Protein AF-A0A0G0PF82-F1 (afdb_monomer)

Secondary structure (DSSP, 8-state):
----PPPHHHHHHHHHHHHHHHHHHHHHHHHHH-PPP----TTTSS-------HHHHHHHHHS----TTSS-TT------PPPPPPPP--PPPPP-

Solvent-accessible surface area (backbone atoms only — not comparable to full-atom values): 6694 Å² total; per-residue (Å²): 134,87,81,80,78,77,59,67,66,58,54,51,53,52,51,51,50,53,50,52,54,50,51,52,51,51,51,52,50,43,66,72,67,57,72,74,81,82,81,71,59,69,80,79,72,47,81,81,74,82,77,77,63,59,67,62,51,51,51,59,70,68,49,78,82,75,54,86,89,71,59,67,98,79,69,80,78,75,78,76,79,78,76,83,75,83,79,77,77,87,76,87,79,86,82,134

Structure (mmCIF, N/CA/C/O backbone):
data_AF-A0A0G0PF82-F1
#
_entry.id   AF-A0A0G0PF82-F1
#
loop_
_atom_site.group_PDB
_atom_site.id
_atom_site.type_symbol
_atom_site.label_atom_id
_atom_site.label_alt_id
_atom_site.label_comp_id
_atom_site.label_asym_id
_atom_site.label_entity_id
_atom_site.label_seq_id
_atom_site.pdbx_PDB_ins_code
_atom_site.Cartn_x
_atom_site.Cartn_y
_atom_site.Cartn_z
_atom_site.occupancy
_atom_site.B_iso_or_equiv
_atom_site.auth_seq_id
_atom_site.auth_comp_id
_atom_site.auth_asym_id
_atom_site.auth_atom_id
_atom_site.pdbx_PDB_model_num
ATOM 1 N N . MET A 1 1 ? -21.831 7.499 47.704 1.00 51.16 1 MET A N 1
ATOM 2 C CA . MET A 1 1 ? -22.009 7.597 46.238 1.00 51.16 1 MET A CA 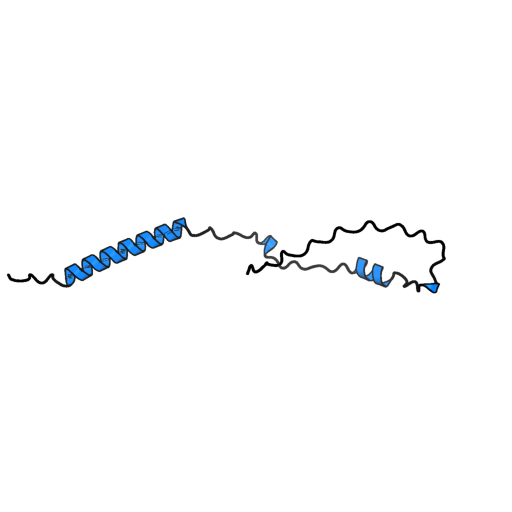1
ATOM 3 C C . MET A 1 1 ? -21.541 6.279 45.633 1.00 51.16 1 MET A C 1
ATOM 5 O O . MET A 1 1 ? -20.383 5.934 45.816 1.00 51.16 1 MET A O 1
ATOM 9 N N . LYS A 1 2 ? -22.438 5.475 45.046 1.00 48.44 2 LYS A N 1
ATOM 10 C CA . LYS A 1 2 ? -22.074 4.186 44.430 1.00 48.44 2 LYS A CA 1
ATOM 11 C C . LYS A 1 2 ? -21.452 4.465 43.062 1.00 48.44 2 LYS A C 1
ATOM 13 O O . LYS A 1 2 ? -22.122 5.024 42.201 1.00 48.44 2 LYS A O 1
ATOM 18 N N . THR A 1 3 ? -20.191 4.098 42.868 1.00 63.66 3 THR A N 1
ATOM 19 C CA . THR A 1 3 ? -19.534 4.175 41.563 1.00 63.66 3 THR A CA 1
ATOM 20 C C . THR A 1 3 ? -20.080 3.061 40.676 1.00 63.66 3 THR A C 1
ATOM 22 O O . THR A 1 3 ? -19.915 1.870 40.942 1.00 63.66 3 THR A O 1
ATOM 25 N N . GLN A 1 4 ? -20.812 3.451 39.638 1.00 71.69 4 GLN A N 1
ATOM 26 C CA . GLN A 1 4 ? -21.388 2.526 38.674 1.00 71.69 4 GLN A CA 1
ATOM 27 C C . GLN A 1 4 ? -20.259 2.074 37.741 1.00 71.69 4 GLN A C 1
ATOM 29 O O . GLN A 1 4 ? -19.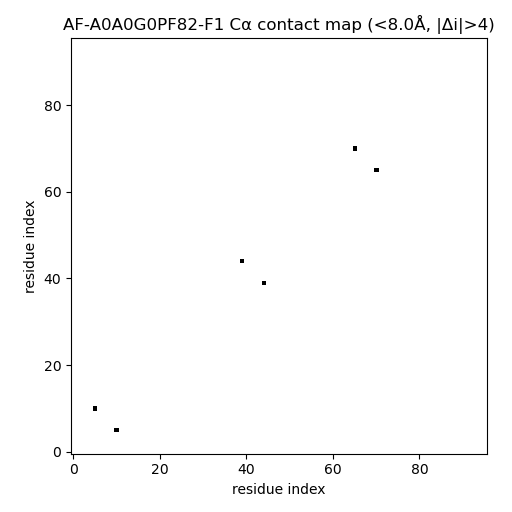789 2.830 36.894 1.00 71.69 4 GLN A O 1
ATOM 34 N N . LYS A 1 5 ? -19.742 0.863 37.971 1.0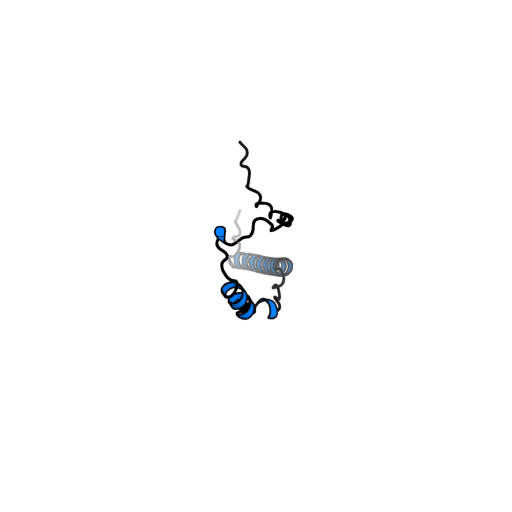0 76.69 5 LYS A N 1
ATOM 35 C CA . LYS A 1 5 ? -18.651 0.292 37.176 1.00 76.69 5 LYS A CA 1
ATOM 36 C C . LYS A 1 5 ? -19.136 0.107 35.739 1.00 76.69 5 LYS A C 1
ATOM 38 O O . LYS A 1 5 ? -20.070 -0.654 35.496 1.00 76.69 5 LYS A O 1
ATOM 43 N N . ILE A 1 6 ? -18.509 0.819 34.807 1.00 78.12 6 ILE A N 1
ATOM 44 C CA . ILE A 1 6 ? -18.810 0.702 33.380 1.00 78.12 6 ILE A CA 1
ATOM 45 C C . ILE A 1 6 ? -18.484 -0.739 32.958 1.00 78.12 6 ILE A C 1
ATOM 47 O O . ILE A 1 6 ? -17.404 -1.237 33.292 1.00 78.12 6 ILE A O 1
ATOM 51 N N . PRO A 1 7 ? -19.399 -1.443 32.275 1.00 88.31 7 PRO A N 1
ATOM 52 C CA . PRO A 1 7 ? -19.166 -2.823 31.880 1.00 88.31 7 PRO A CA 1
ATOM 53 C C . PRO A 1 7 ? -18.044 -2.893 30.835 1.00 88.31 7 PRO A C 1
ATOM 55 O O . PRO A 1 7 ? -18.042 -2.143 29.860 1.00 88.31 7 PRO A O 1
ATOM 58 N N . ASN A 1 8 ? -17.106 -3.827 31.018 1.00 88.00 8 ASN A N 1
ATOM 59 C CA . ASN A 1 8 ? -15.913 -3.976 30.170 1.00 88.00 8 ASN A CA 1
ATOM 60 C C . ASN A 1 8 ? -16.240 -4.100 28.672 1.00 88.00 8 ASN A C 1
ATOM 62 O O . ASN A 1 8 ? -15.457 -3.662 27.835 1.00 88.00 8 ASN A O 1
ATOM 66 N N . ILE A 1 9 ? -17.410 -4.647 28.329 1.00 91.75 9 ILE A N 1
ATOM 67 C CA . ILE A 1 9 ? -17.864 -4.770 26.940 1.00 91.75 9 ILE A CA 1
ATOM 68 C C . ILE A 1 9 ? -18.003 -3.410 26.246 1.00 91.75 9 ILE A C 1
ATOM 70 O O . ILE A 1 9 ? -17.647 -3.280 25.081 1.00 91.75 9 ILE A O 1
ATOM 74 N N . VAL A 1 10 ? -18.447 -2.378 26.970 1.00 92.69 10 VAL A N 1
ATOM 75 C CA . VAL A 1 10 ? -18.608 -1.023 26.426 1.00 92.69 10 VAL A CA 1
ATOM 76 C C . VAL A 1 10 ? -17.241 -0.400 26.158 1.00 92.69 10 VAL A C 1
ATOM 78 O O . VAL A 1 10 ? -17.055 0.252 25.138 1.00 92.69 10 VAL A O 1
ATOM 81 N N . ILE A 1 11 ? -16.258 -0.664 27.020 1.00 92.94 11 ILE A N 1
ATOM 82 C CA . ILE A 1 11 ? -14.880 -0.190 26.840 1.00 92.94 11 ILE A CA 1
ATOM 83 C C . ILE A 1 11 ? -14.266 -0.809 25.577 1.00 92.94 11 ILE A C 1
ATOM 85 O O . ILE A 1 11 ? -13.679 -0.098 24.765 1.00 92.94 11 ILE A O 1
ATOM 89 N N . ILE A 1 12 ? -14.452 -2.117 25.375 1.00 94.25 12 ILE A N 1
ATOM 90 C CA . ILE A 1 12 ? -13.973 -2.825 24.179 1.00 94.25 12 ILE A CA 1
ATOM 91 C C . ILE A 1 12 ? -14.682 -2.304 22.920 1.00 94.25 12 ILE A C 1
ATOM 93 O O . ILE A 1 12 ? -14.040 -2.092 21.891 1.00 94.25 12 ILE A O 1
ATOM 97 N N . LEU A 1 13 ? -15.989 -2.039 22.996 1.00 94.94 13 LEU A N 1
ATOM 98 C CA . LEU A 1 13 ? -16.766 -1.492 21.881 1.00 94.94 13 LEU A CA 1
ATOM 99 C C . LEU A 1 13 ? -16.267 -0.099 21.461 1.00 94.94 13 LEU A C 1
ATOM 101 O O . LEU A 1 13 ? -16.100 0.184 20.279 1.00 94.94 13 LEU A O 1
ATOM 105 N N . VAL A 1 14 ? -15.977 0.769 22.431 1.00 95.69 14 VAL A N 1
ATOM 106 C CA . VAL A 1 14 ? -15.436 2.106 22.156 1.00 95.69 14 VAL A CA 1
ATOM 107 C C . VAL A 1 14 ? -14.021 2.011 21.582 1.00 95.69 14 VAL A C 1
ATOM 109 O O . VAL A 1 14 ? -13.713 2.676 20.596 1.00 95.69 14 VAL A O 1
ATOM 112 N N . LEU A 1 15 ? -13.167 1.150 22.140 1.00 95.44 15 LEU A N 1
ATOM 113 C CA . LEU A 1 15 ? -11.796 0.968 21.659 1.00 95.44 15 LEU A CA 1
ATOM 114 C C . LEU A 1 15 ? -11.755 0.420 20.224 1.00 95.44 15 LEU A C 1
ATOM 116 O O . LEU A 1 15 ? -10.957 0.873 19.404 1.00 95.44 15 LEU A O 1
ATOM 120 N N . THR A 1 16 ? -12.635 -0.528 19.899 1.00 96.12 16 THR A N 1
ATOM 121 C CA . THR A 1 16 ? -12.749 -1.079 18.540 1.00 96.12 16 THR A CA 1
ATOM 122 C C . THR A 1 16 ? -13.251 -0.031 17.555 1.00 96.12 16 THR A C 1
ATOM 124 O O . THR A 1 16 ? -12.669 0.103 16.481 1.00 96.12 16 THR A O 1
ATOM 127 N N . LEU A 1 17 ? -14.236 0.789 17.934 1.00 97.19 17 LEU A N 1
ATOM 128 C CA . LEU A 1 17 ? -14.702 1.903 17.107 1.00 97.19 17 LEU A CA 1
ATOM 129 C C . LEU A 1 17 ? -13.580 2.910 16.809 1.00 97.19 17 LEU A C 1
ATOM 131 O O . LEU A 1 17 ? -13.374 3.274 15.652 1.00 97.19 17 LEU A O 1
ATOM 135 N N . ILE A 1 18 ? -12.815 3.314 17.829 1.00 97.12 18 ILE A N 1
ATOM 136 C CA . ILE A 1 18 ? -11.662 4.215 17.664 1.00 97.12 18 ILE A CA 1
ATOM 137 C C . ILE A 1 18 ? -10.627 3.591 16.722 1.00 97.12 18 ILE A C 1
ATOM 139 O O . ILE A 1 18 ? -10.115 4.263 15.828 1.00 97.12 18 ILE A O 1
ATOM 143 N N . THR A 1 19 ? -10.355 2.295 16.883 1.00 96.94 19 THR A N 1
ATOM 144 C CA . THR A 1 19 ? -9.396 1.561 16.047 1.00 96.94 19 THR A CA 1
ATOM 145 C C . THR A 1 19 ? -9.828 1.540 14.579 1.00 96.94 19 THR A C 1
ATOM 147 O O . THR A 1 19 ? -9.011 1.795 13.697 1.00 96.94 19 THR A O 1
ATOM 150 N N . VAL A 1 20 ? -11.115 1.297 14.306 1.00 97.69 20 VAL A N 1
ATOM 151 C CA . VAL A 1 20 ? -11.679 1.313 12.945 1.00 97.69 20 VAL A CA 1
ATOM 152 C C . VAL A 1 20 ? -11.560 2.701 12.317 1.00 97.69 20 VAL A C 1
ATOM 154 O O . VAL A 1 20 ? -11.103 2.822 11.182 1.00 97.69 20 VAL A O 1
ATOM 157 N N . ILE A 1 21 ? -11.912 3.757 13.058 1.00 97.44 21 ILE A N 1
ATOM 158 C CA . ILE A 1 21 ? -11.805 5.145 12.581 1.00 97.44 21 ILE A CA 1
ATOM 159 C C . ILE A 1 21 ? -10.345 5.506 12.277 1.00 97.44 21 ILE A C 1
ATOM 161 O O . ILE A 1 21 ? -10.058 6.122 11.246 1.00 97.44 21 ILE A O 1
ATOM 165 N N . MET A 1 22 ? -9.411 5.092 13.138 1.00 96.75 22 MET A N 1
ATOM 166 C CA . MET A 1 22 ? -7.979 5.292 12.922 1.00 96.75 22 MET A CA 1
ATOM 167 C C . MET A 1 22 ? -7.502 4.577 11.651 1.00 96.75 22 MET A C 1
ATOM 169 O O . MET A 1 22 ? -6.806 5.185 10.842 1.00 96.75 22 MET A O 1
ATOM 173 N N . TRP A 1 23 ? -7.905 3.322 11.437 1.00 96.38 23 TRP A N 1
ATOM 174 C CA . TRP A 1 23 ? -7.568 2.557 10.232 1.00 96.38 23 TRP A CA 1
ATOM 175 C C . TRP A 1 23 ? -8.091 3.214 8.953 1.00 96.38 23 TRP A C 1
ATOM 177 O O . TRP A 1 23 ? -7.347 3.354 7.980 1.00 96.38 23 TRP A O 1
ATOM 187 N N . ILE A 1 24 ? -9.348 3.667 8.968 1.00 96.62 24 ILE A N 1
ATOM 188 C CA . ILE A 1 24 ? -9.958 4.407 7.856 1.00 96.62 24 ILE A CA 1
ATOM 189 C C . ILE A 1 24 ? -9.140 5.664 7.547 1.00 96.62 24 ILE A C 1
ATOM 191 O O . ILE A 1 24 ? -8.769 5.896 6.396 1.00 96.62 24 ILE A O 1
ATOM 195 N N . SER A 1 25 ? -8.790 6.430 8.581 1.00 95.19 25 SER A N 1
ATOM 196 C CA . SER A 1 25 ? -8.050 7.685 8.434 1.00 95.19 25 SER A CA 1
ATOM 197 C C . SER A 1 25 ? -6.652 7.445 7.871 1.00 95.19 25 SER A C 1
ATOM 199 O O . SER A 1 25 ? -6.219 8.158 6.971 1.00 95.19 25 SER A O 1
ATOM 201 N N . LEU A 1 26 ? -5.965 6.405 8.352 1.00 92.75 26 LEU A N 1
ATOM 202 C CA . LEU A 1 26 ? -4.631 6.034 7.888 1.00 92.75 26 LEU A CA 1
ATOM 203 C C . LEU A 1 26 ? -4.648 5.547 6.435 1.00 92.75 26 LEU A C 1
ATOM 205 O O . LEU A 1 26 ? -3.743 5.864 5.668 1.00 92.75 26 LEU A O 1
ATOM 209 N N . THR A 1 27 ? -5.699 4.827 6.043 1.00 92.56 27 THR A N 1
ATOM 210 C CA . THR A 1 27 ? -5.885 4.354 4.665 1.00 92.56 27 THR A CA 1
ATOM 211 C C . THR A 1 27 ? -6.124 5.521 3.713 1.00 92.56 27 THR A C 1
ATOM 213 O O . THR A 1 27 ? -5.514 5.586 2.650 1.00 92.56 27 THR A O 1
ATOM 216 N N . ILE A 1 28 ? -6.972 6.473 4.107 1.00 94.38 28 ILE A N 1
ATOM 217 C CA . ILE A 1 28 ? -7.246 7.687 3.330 1.00 94.38 28 ILE A CA 1
ATOM 218 C C . ILE A 1 28 ? -5.992 8.552 3.230 1.00 94.38 28 ILE A C 1
ATOM 220 O O . ILE A 1 28 ? -5.635 8.991 2.141 1.00 94.38 28 ILE A O 1
ATOM 224 N N . TYR A 1 29 ? -5.285 8.752 4.342 1.00 94.06 29 TYR A N 1
ATOM 225 C CA . TYR A 1 29 ? -4.018 9.472 4.347 1.00 94.06 29 TYR A CA 1
ATOM 226 C C . TYR A 1 29 ? -2.990 8.796 3.432 1.00 94.06 29 TYR A C 1
ATOM 228 O O . TYR A 1 29 ? -2.369 9.463 2.610 1.00 94.06 29 TYR A O 1
ATOM 236 N N . GLY A 1 30 ? -2.867 7.468 3.502 1.00 86.44 30 GLY A N 1
ATOM 237 C CA . GLY A 1 30 ? -2.028 6.682 2.602 1.00 86.44 30 GLY A CA 1
ATOM 238 C C . GLY A 1 30 ? -2.417 6.876 1.138 1.00 86.44 30 GLY A C 1
ATOM 239 O O . GLY A 1 30 ? -1.565 7.214 0.330 1.00 86.44 30 GLY A O 1
ATOM 240 N N . ALA A 1 31 ? -3.701 6.774 0.800 1.00 86.56 31 ALA A N 1
ATOM 241 C CA . ALA A 1 31 ? -4.179 6.974 -0.567 1.00 86.56 31 ALA A CA 1
ATOM 242 C C . ALA A 1 31 ? -3.884 8.384 -1.112 1.00 86.56 31 ALA A C 1
ATOM 244 O O . ALA A 1 31 ? -3.611 8.535 -2.300 1.00 86.56 31 ALA A O 1
ATOM 245 N N . LEU A 1 32 ? -3.916 9.409 -0.254 1.00 85.31 32 LEU A N 1
ATOM 246 C CA . LEU A 1 32 ? -3.634 10.796 -0.634 1.00 85.31 32 LEU A CA 1
ATOM 247 C C . LEU A 1 32 ? -2.1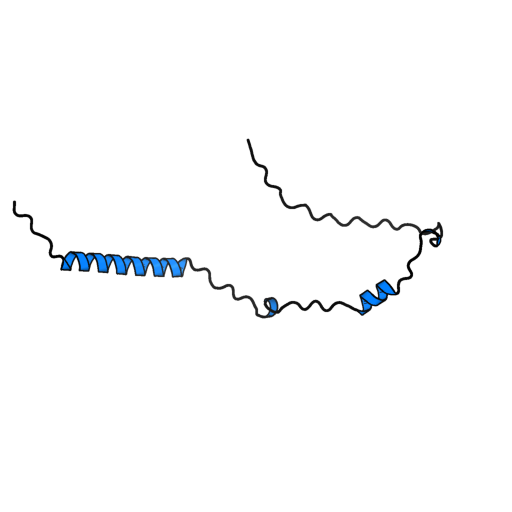30 11.110 -0.699 1.00 85.31 32 LEU A C 1
ATOM 249 O O . LEU A 1 32 ? -1.719 11.950 -1.496 1.00 85.31 32 LEU A O 1
ATOM 253 N N . THR A 1 33 ? -1.307 10.459 0.129 1.00 85.12 33 THR A N 1
ATOM 254 C CA . THR A 1 33 ? 0.139 10.730 0.227 1.00 85.12 33 THR A CA 1
ATOM 255 C C . THR A 1 33 ? 0.997 9.770 -0.598 1.00 85.12 33 THR A C 1
ATOM 257 O O . THR A 1 33 ? 2.143 10.099 -0.921 1.00 85.12 33 THR A O 1
ATOM 260 N N . SER A 1 34 ? 0.483 8.592 -0.952 1.00 77.06 34 SER A N 1
ATOM 261 C CA . SER A 1 34 ? 1.189 7.625 -1.785 1.00 77.06 34 SER A CA 1
ATOM 262 C C . SER A 1 34 ? 1.436 8.223 -3.165 1.00 77.06 34 SER A C 1
ATOM 264 O O . SER A 1 34 ? 0.524 8.381 -3.975 1.00 77.06 34 SER A O 1
ATOM 266 N N . LYS A 1 35 ? 2.703 8.544 -3.450 1.00 74.31 35 LYS A N 1
ATOM 267 C CA . LYS A 1 35 ? 3.124 8.896 -4.807 1.00 74.31 35 LYS A CA 1
ATOM 268 C C . LYS A 1 35 ? 2.822 7.715 -5.737 1.00 74.31 35 LYS A C 1
ATOM 270 O O . LYS A 1 35 ? 3.106 6.574 -5.360 1.00 74.31 35 LYS A O 1
ATOM 275 N N . PRO A 1 36 ? 2.272 7.969 -6.937 1.00 75.19 36 PRO A N 1
ATOM 276 C CA . PRO A 1 36 ? 2.044 6.911 -7.906 1.00 75.19 36 PRO A CA 1
ATOM 277 C C . PRO A 1 36 ? 3.375 6.217 -8.225 1.00 75.19 36 PRO A C 1
ATOM 279 O O . PRO A 1 36 ? 4.414 6.889 -8.269 1.00 75.19 36 PRO A O 1
ATOM 282 N N . PRO 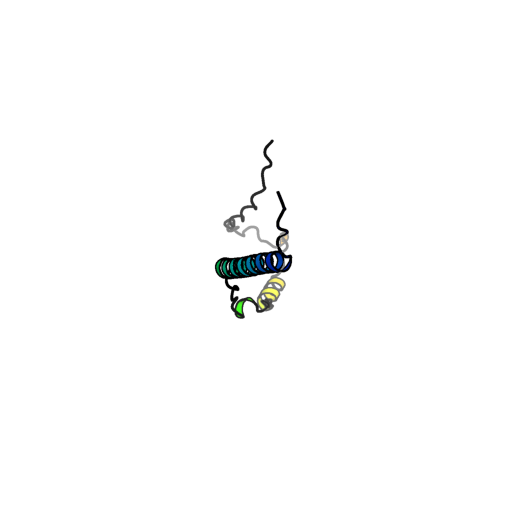A 1 37 ? 3.369 4.887 -8.429 1.00 71.56 37 PRO A N 1
ATOM 283 C CA . PRO A 1 37 ? 4.570 4.176 -8.830 1.00 71.56 37 PRO A CA 1
ATOM 284 C C . PRO A 1 37 ? 5.095 4.809 -10.118 1.00 71.56 37 PRO A C 1
ATOM 286 O O . PRO A 1 37 ? 4.346 5.001 -11.078 1.00 71.56 37 PRO A O 1
ATOM 289 N N . ILE A 1 38 ? 6.377 5.175 -10.120 1.00 68.12 38 ILE A N 1
ATOM 290 C CA . ILE A 1 38 ? 7.032 5.717 -11.307 1.00 68.12 38 ILE A CA 1
ATOM 291 C C . ILE A 1 38 ? 7.073 4.578 -12.323 1.00 68.12 38 ILE A C 1
ATOM 293 O O . ILE A 1 38 ? 7.857 3.639 -12.189 1.00 68.12 38 ILE A O 1
ATOM 297 N N . VAL A 1 39 ? 6.183 4.638 -13.311 1.00 70.94 39 VAL A N 1
ATOM 298 C CA . VAL A 1 39 ? 6.172 3.712 -14.442 1.00 70.94 39 VAL A CA 1
ATOM 299 C C . VAL A 1 39 ? 7.372 4.072 -15.307 1.00 70.94 39 VAL A C 1
ATOM 301 O O . VAL A 1 39 ? 7.279 4.905 -16.204 1.00 70.94 39 VAL A O 1
ATOM 304 N N . VAL A 1 40 ? 8.531 3.496 -14.985 1.00 70.50 40 VAL A N 1
ATOM 305 C CA . VAL A 1 40 ? 9.718 3.603 -15.830 1.00 70.50 40 VAL A CA 1
ATOM 306 C C . VAL A 1 40 ? 9.471 2.788 -17.106 1.00 70.50 40 VAL A C 1
ATOM 308 O O . VAL A 1 40 ? 9.162 1.595 -17.018 1.00 70.50 40 VAL A O 1
ATOM 311 N N . PRO A 1 41 ? 9.546 3.401 -18.301 1.00 70.94 41 PRO A N 1
ATOM 312 C CA . PRO A 1 41 ? 9.445 2.670 -19.555 1.00 70.94 41 PRO A CA 1
ATOM 313 C C . PRO A 1 41 ? 10.496 1.559 -19.603 1.00 70.94 41 PRO A C 1
ATOM 315 O O . PRO A 1 41 ? 11.648 1.755 -19.217 1.00 70.94 41 PRO A O 1
ATOM 318 N N . LYS A 1 42 ? 10.115 0.375 -20.091 1.00 64.12 42 LYS A N 1
ATOM 319 C CA . LYS A 1 42 ? 11.009 -0.797 -20.152 1.00 64.12 42 LYS A CA 1
ATOM 320 C C . LYS A 1 42 ? 12.292 -0.527 -20.946 1.00 64.12 42 LYS A C 1
ATOM 322 O O . LYS A 1 42 ? 13.286 -1.204 -20.728 1.00 64.12 42 LYS A O 1
ATOM 327 N N . GLU A 1 43 ? 12.262 0.472 -21.821 1.00 61.88 43 GLU A N 1
ATOM 328 C CA . GLU A 1 43 ? 13.381 0.956 -22.632 1.00 61.88 43 GLU A CA 1
ATOM 329 C C . GLU A 1 43 ? 14.533 1.518 -21.783 1.00 61.88 43 GLU A C 1
ATOM 331 O O . GLU A 1 43 ? 15.687 1.294 -22.124 1.00 61.88 43 GLU A O 1
ATOM 336 N N . VAL A 1 44 ? 14.253 2.167 -20.641 1.00 60.59 44 VAL A N 1
ATOM 337 C CA . VAL A 1 44 ? 15.299 2.700 -19.737 1.00 60.59 44 VAL A CA 1
ATOM 338 C C . VAL A 1 44 ? 15.744 1.706 -18.663 1.00 60.59 44 VAL A C 1
ATOM 340 O O . VAL A 1 44 ? 16.736 1.935 -17.979 1.00 60.59 44 VAL A O 1
ATOM 343 N N . SER A 1 45 ? 15.007 0.604 -18.488 1.00 61.31 45 SER A N 1
ATOM 344 C CA . SER A 1 45 ? 15.375 -0.493 -17.576 1.00 61.31 45 SER A CA 1
ATOM 345 C C . SER A 1 45 ? 16.174 -1.597 -18.268 1.00 61.31 45 SER A C 1
ATOM 347 O O 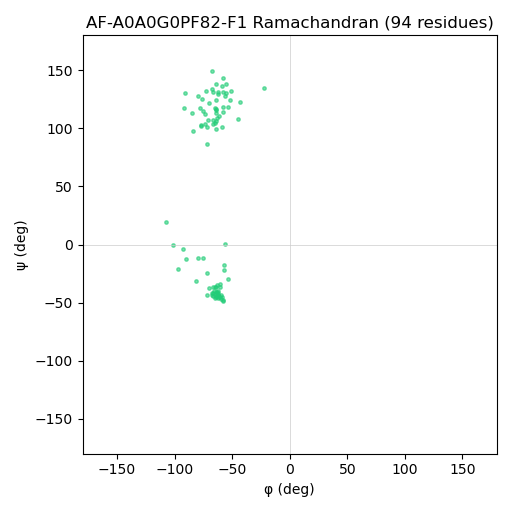. SER A 1 45 ? 16.592 -2.553 -17.614 1.00 61.31 45 SER A O 1
ATOM 349 N N . GLN A 1 46 ? 16.369 -1.500 -19.584 1.00 68.69 46 GLN A N 1
ATOM 350 C CA . GLN A 1 46 ? 17.267 -2.396 -20.292 1.00 68.69 46 GLN A CA 1
ATOM 351 C C . GLN A 1 46 ? 18.710 -2.017 -19.950 1.00 68.69 46 GLN A C 1
ATOM 353 O O . GLN A 1 46 ? 19.056 -0.834 -20.002 1.00 68.69 46 GLN A O 1
ATOM 358 N N . PRO A 1 47 ? 19.562 -2.994 -19.593 1.00 70.06 47 PRO A N 1
ATOM 359 C CA . PRO A 1 47 ? 20.986 -2.748 -19.470 1.00 70.06 47 PRO A CA 1
ATOM 360 C C . PRO A 1 47 ? 21.476 -2.131 -20.779 1.00 70.06 47 PRO A C 1
ATOM 362 O O . PRO A 1 47 ? 21.368 -2.754 -21.835 1.00 70.06 47 PRO A O 1
ATOM 365 N N . ILE A 1 48 ? 21.992 -0.903 -20.718 1.00 65.69 48 ILE A N 1
ATOM 366 C CA . ILE A 1 48 ? 22.705 -0.315 -21.848 1.00 65.69 48 ILE A CA 1
ATOM 367 C C . ILE A 1 48 ? 23.902 -1.232 -22.070 1.00 65.69 48 ILE A C 1
ATOM 369 O O . ILE A 1 48 ? 24.781 -1.317 -21.217 1.00 65.69 48 ILE A O 1
ATOM 373 N N . THR A 1 49 ? 23.912 -1.974 -23.171 1.00 63.94 49 THR A N 1
ATOM 374 C CA . THR A 1 49 ? 25.096 -2.693 -23.629 1.00 63.94 49 THR A CA 1
ATOM 375 C C . THR A 1 49 ? 25.932 -1.690 -24.417 1.00 63.94 49 THR A C 1
ATOM 377 O O . THR A 1 49 ? 25.601 -1.441 -25.580 1.00 63.94 49 THR A O 1
ATOM 380 N N . PRO A 1 50 ? 26.968 -1.051 -23.836 1.00 70.62 50 PRO A N 1
ATOM 381 C CA . PRO A 1 50 ? 27.866 -0.231 -24.629 1.00 70.62 50 PRO A CA 1
ATOM 382 C C . PRO A 1 50 ? 28.571 -1.153 -25.626 1.00 70.62 50 PRO A C 1
ATOM 384 O O . PRO A 1 50 ? 29.419 -1.965 -25.257 1.00 70.62 50 PRO A O 1
ATOM 387 N N . VAL A 1 51 ? 28.185 -1.068 -26.897 1.00 77.38 51 VAL A N 1
ATOM 388 C CA . VAL A 1 51 ? 28.913 -1.730 -27.977 1.00 77.38 51 VAL A CA 1
ATOM 389 C C . VAL A 1 51 ? 30.183 -0.917 -28.180 1.00 77.38 51 VAL A C 1
ATOM 391 O O . VAL A 1 51 ? 30.144 0.198 -28.692 1.00 77.38 51 VAL A O 1
ATOM 394 N N . LEU A 1 52 ? 31.303 -1.445 -27.688 1.00 74.88 52 LEU A N 1
ATOM 395 C CA . LEU A 1 52 ? 32.612 -0.836 -27.878 1.00 74.88 52 LEU A CA 1
ATOM 396 C C . LEU A 1 52 ? 32.947 -0.855 -29.372 1.00 74.88 52 LEU A C 1
ATOM 398 O O . LEU A 1 52 ? 33.146 -1.932 -29.935 1.00 74.88 52 LEU A O 1
ATOM 402 N N . ASP A 1 53 ? 33.012 0.326 -29.982 1.00 77.25 53 ASP A N 1
ATOM 403 C CA . ASP A 1 53 ? 33.386 0.507 -31.382 1.00 77.25 53 ASP A CA 1
ATOM 404 C C . ASP A 1 53 ? 34.843 0.065 -31.601 1.00 77.25 53 ASP A C 1
ATOM 406 O O . ASP A 1 53 ? 35.808 0.761 -31.266 1.00 77.25 53 ASP A O 1
ATOM 410 N N . LYS A 1 54 ? 34.985 -1.156 -32.120 1.00 81.75 54 LYS A N 1
ATOM 411 C CA . LYS A 1 54 ? 36.274 -1.784 -32.409 1.00 81.75 54 LYS A CA 1
ATOM 412 C C . LYS A 1 54 ? 36.957 -1.151 -33.615 1.00 81.75 54 LYS A C 1
ATOM 414 O O . LYS A 1 54 ? 38.181 -1.206 -33.682 1.00 81.75 54 LYS A O 1
ATOM 419 N N . ASP A 1 55 ? 36.208 -0.531 -34.521 1.00 81.94 55 ASP A N 1
ATOM 420 C CA . ASP A 1 55 ? 36.762 0.101 -35.715 1.00 81.94 55 ASP A CA 1
ATOM 421 C C . ASP A 1 55 ? 37.509 1.381 -35.338 1.00 81.94 55 ASP A C 1
ATOM 423 O O . ASP A 1 55 ? 38.649 1.592 -35.760 1.00 81.94 55 ASP A O 1
ATOM 427 N N . T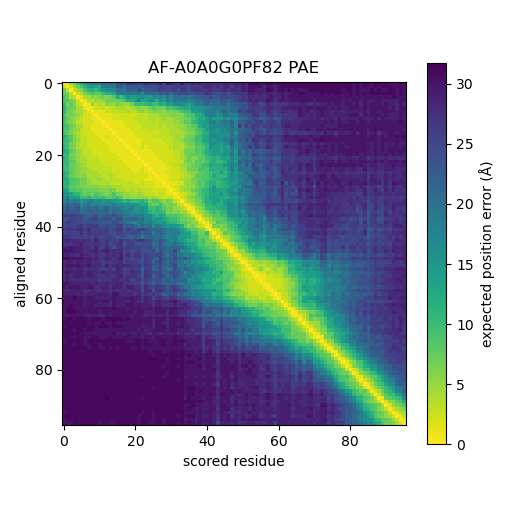HR A 1 56 ? 36.922 2.188 -34.451 1.00 78.81 56 THR A N 1
ATOM 428 C CA . THR A 1 56 ? 37.599 3.362 -33.882 1.00 78.81 56 THR A CA 1
ATOM 429 C C . THR A 1 56 ? 38.789 2.958 -33.009 1.00 78.81 56 THR A C 1
ATOM 431 O O . THR A 1 56 ? 39.847 3.584 -33.085 1.00 78.81 56 THR A O 1
ATOM 434 N N . LEU A 1 57 ? 38.664 1.890 -32.213 1.0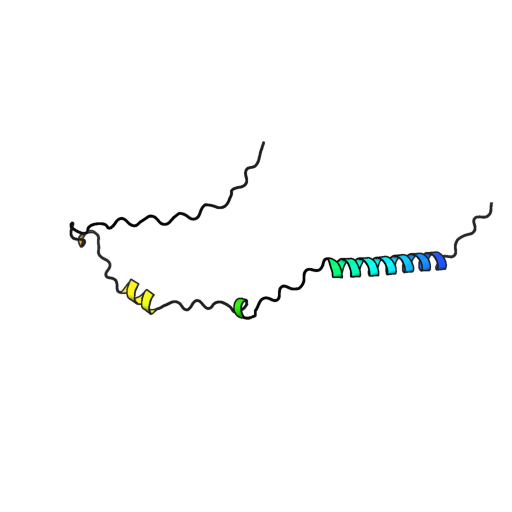0 79.12 57 LEU A N 1
ATOM 435 C CA . LEU A 1 57 ? 39.766 1.415 -31.371 1.00 79.12 57 LEU A CA 1
ATOM 436 C C . LEU A 1 57 ? 40.965 0.932 -32.206 1.00 79.12 57 LEU A C 1
ATOM 438 O O . LEU A 1 57 ? 42.096 1.326 -31.929 1.00 79.12 57 LEU A O 1
ATOM 442 N N . ASN A 1 58 ? 40.715 0.161 -33.268 1.00 80.12 58 ASN A N 1
ATOM 443 C CA . ASN A 1 58 ? 41.753 -0.275 -34.206 1.00 80.12 58 ASN A CA 1
ATOM 444 C C . ASN A 1 58 ? 42.377 0.908 -34.958 1.00 80.12 58 ASN A C 1
ATOM 446 O O . ASN A 1 58 ? 43.583 0.918 -35.196 1.00 80.12 58 ASN A O 1
ATOM 450 N N . GLN A 1 59 ? 41.591 1.935 -35.303 1.00 78.88 59 GLN A N 1
ATOM 451 C CA . GLN A 1 59 ? 42.141 3.153 -35.901 1.00 78.88 59 GLN A CA 1
ATOM 452 C C . GLN A 1 59 ? 43.114 3.864 -34.964 1.00 78.88 59 GLN A C 1
ATOM 454 O O . GLN A 1 59 ? 44.138 4.350 -35.434 1.00 78.88 59 GLN A O 1
ATOM 459 N N . ILE A 1 60 ? 42.824 3.928 -33.663 1.00 78.12 60 ILE A N 1
ATOM 460 C CA . ILE A 1 60 ? 43.724 4.548 -32.682 1.00 78.12 60 ILE A CA 1
ATOM 461 C C . ILE A 1 60 ? 45.006 3.724 -32.530 1.00 78.12 60 ILE A C 1
ATOM 463 O O . ILE A 1 60 ? 46.083 4.308 -32.519 1.00 78.12 60 ILE A O 1
ATOM 467 N N . GLU A 1 61 ? 44.913 2.394 -32.484 1.00 74.50 61 GLU A N 1
ATOM 468 C CA . GLU A 1 61 ? 46.090 1.515 -32.427 1.00 74.50 61 GLU A CA 1
ATOM 469 C C . GLU A 1 61 ? 46.952 1.607 -33.699 1.00 74.50 61 GLU A C 1
ATOM 471 O O . GLU A 1 61 ? 48.177 1.609 -33.631 1.00 74.50 61 GLU A O 1
ATOM 476 N N . SER A 1 62 ? 46.320 1.759 -34.867 1.00 71.25 62 SER A N 1
ATOM 477 C CA . SER A 1 62 ? 47.019 1.913 -36.151 1.00 71.25 62 SER A CA 1
ATOM 478 C C . SER A 1 62 ? 47.643 3.296 -36.368 1.00 71.25 62 SER A C 1
ATOM 480 O O . SER A 1 62 ? 48.418 3.480 -37.312 1.00 71.25 62 SER A O 1
ATOM 482 N N . ARG A 1 63 ? 47.312 4.290 -35.529 1.00 71.38 63 ARG A N 1
ATOM 483 C CA . ARG A 1 63 ? 47.966 5.600 -35.580 1.00 71.38 63 ARG A CA 1
ATOM 484 C C . ARG A 1 63 ? 49.385 5.429 -35.056 1.00 71.38 63 ARG A C 1
ATOM 486 O O . ARG A 1 63 ? 49.607 5.242 -33.866 1.00 71.38 63 ARG A O 1
ATOM 493 N N . ILE A 1 64 ? 50.324 5.491 -35.993 1.00 64.62 64 ILE A N 1
ATOM 494 C CA . ILE A 1 64 ? 51.769 5.495 -35.770 1.00 64.62 64 ILE A CA 1
ATOM 495 C C . ILE A 1 64 ? 52.092 6.435 -34.601 1.00 64.62 64 ILE A C 1
ATOM 497 O O . ILE A 1 64 ? 51.728 7.613 -34.619 1.00 64.62 64 ILE A O 1
ATOM 501 N N . PHE A 1 65 ? 52.745 5.896 -33.572 1.00 64.69 65 PHE A N 1
ATOM 502 C CA . PHE A 1 65 ? 53.263 6.677 -32.457 1.00 64.69 65 PHE A CA 1
ATOM 503 C C . PHE A 1 65 ? 54.466 7.479 -32.959 1.00 64.69 65 PHE A C 1
ATOM 505 O O . PHE A 1 65 ? 55.550 6.924 -33.127 1.00 64.69 65 PHE A O 1
ATOM 512 N N . PHE A 1 66 ? 54.271 8.766 -33.238 1.00 64.38 66 PHE A N 1
ATOM 513 C CA . PHE A 1 66 ? 55.372 9.667 -33.564 1.00 64.38 66 PHE A CA 1
ATOM 514 C C . PHE A 1 66 ? 56.113 10.001 -32.271 1.00 64.38 66 PHE A C 1
ATOM 516 O O . PHE A 1 66 ? 55.542 10.605 -31.363 1.00 64.38 66 PHE A O 1
ATOM 523 N N . ASN A 1 67 ? 57.372 9.577 -32.168 1.00 62.47 67 ASN A N 1
ATOM 524 C CA . ASN A 1 67 ? 58.253 10.049 -31.103 1.00 62.47 67 ASN A CA 1
ATOM 525 C C . ASN A 1 67 ? 58.539 11.541 -31.326 1.00 62.47 67 ASN A C 1
ATOM 527 O O . ASN A 1 67 ? 58.618 11.974 -32.473 1.00 62.47 67 ASN A O 1
ATOM 531 N N . ASP A 1 68 ? 58.760 12.320 -30.264 1.00 63.28 68 ASP A N 1
ATOM 532 C CA . ASP A 1 68 ? 58.964 13.780 -30.361 1.00 63.28 68 ASP A CA 1
ATOM 533 C C . ASP A 1 68 ? 60.133 14.181 -31.289 1.00 63.28 68 ASP A C 1
ATOM 535 O O . ASP A 1 68 ? 60.211 15.314 -31.751 1.00 63.28 68 ASP A O 1
ATOM 539 N N . SER A 1 69 ? 61.032 13.242 -31.605 1.00 63.25 69 SER A N 1
ATOM 540 C CA . SER A 1 69 ? 62.134 13.414 -32.564 1.00 63.25 69 SER A CA 1
ATOM 541 C C . SER A 1 69 ? 61.738 13.286 -34.046 1.00 63.25 69 SER A C 1
ATOM 543 O O . SER A 1 69 ? 62.549 13.601 -34.910 1.00 63.25 69 SER A O 1
ATOM 545 N N . GLU A 1 70 ? 60.529 12.814 -34.358 1.00 61.25 70 GLU A N 1
ATOM 546 C CA . GLU A 1 70 ? 60.017 12.616 -35.728 1.00 61.25 70 GLU A CA 1
ATOM 547 C C . GLU A 1 70 ? 59.055 13.731 -36.174 1.00 61.25 70 GLU A C 1
ATOM 549 O O . GLU A 1 70 ? 58.561 13.722 -37.303 1.00 61.25 70 GLU A O 1
ATOM 554 N N . ILE A 1 71 ? 58.789 14.706 -35.300 1.00 67.31 71 ILE A N 1
ATOM 555 C CA . ILE A 1 71 ? 57.929 15.852 -35.586 1.00 67.31 71 ILE A CA 1
ATOM 556 C C . ILE A 1 71 ? 58.791 16.923 -36.275 1.00 67.31 71 ILE A C 1
ATOM 558 O O . ILE A 1 71 ? 59.686 17.473 -35.637 1.00 67.31 71 ILE A O 1
ATOM 562 N N . PRO A 1 72 ? 58.570 17.254 -37.562 1.00 65.38 72 PRO A N 1
ATOM 563 C CA . PRO A 1 72 ? 59.276 18.371 -38.181 1.00 65.38 72 PRO A CA 1
ATOM 564 C C . PRO A 1 72 ? 58.883 19.678 -37.476 1.00 65.38 72 PRO A C 1
ATOM 566 O O . PRO A 1 72 ? 57.697 19.906 -37.240 1.00 65.38 72 PRO A O 1
ATOM 569 N N . ASP A 1 73 ? 59.844 20.570 -37.212 1.00 62.78 73 ASP A N 1
ATOM 570 C CA . ASP A 1 73 ? 59.685 21.841 -36.464 1.00 62.78 73 ASP A CA 1
ATOM 571 C C . ASP A 1 73 ? 58.619 22.820 -37.015 1.00 62.78 73 ASP A C 1
ATOM 573 O O . ASP A 1 73 ? 58.411 23.906 -36.476 1.00 62.78 73 ASP A O 1
ATOM 577 N N . ASN A 1 74 ? 57.925 22.467 -38.098 1.00 60.94 74 ASN A N 1
ATOM 578 C CA . ASN A 1 74 ? 56.971 23.318 -38.799 1.00 60.94 74 ASN A CA 1
ATOM 579 C C . ASN A 1 74 ? 55.495 22.912 -38.606 1.00 60.94 74 ASN A C 1
ATOM 581 O O . ASN A 1 74 ? 54.635 23.308 -39.398 1.00 60.94 74 ASN A O 1
ATOM 585 N N . VAL A 1 75 ? 55.164 22.132 -37.571 1.00 55.62 75 VAL A N 1
ATOM 586 C CA . VAL A 1 75 ? 53.760 21.884 -37.203 1.00 55.62 75 VAL A CA 1
ATOM 587 C C . VAL A 1 75 ? 53.215 23.110 -36.467 1.00 55.62 75 VAL A C 1
ATOM 589 O O . VAL A 1 75 ? 53.494 23.334 -35.292 1.00 55.62 75 VAL A O 1
ATOM 592 N N . ILE A 1 76 ? 52.415 23.924 -37.159 1.00 60.34 76 ILE A N 1
ATOM 593 C CA . ILE A 1 76 ? 51.676 25.026 -36.534 1.00 60.34 76 ILE A CA 1
ATOM 594 C C . ILE A 1 76 ? 50.662 24.410 -35.566 1.00 60.34 76 ILE A C 1
ATOM 596 O O . ILE A 1 76 ? 49.640 23.862 -35.982 1.00 60.34 76 ILE A O 1
ATOM 600 N N . ALA A 1 77 ? 50.950 24.493 -34.267 1.00 55.56 77 ALA A N 1
ATOM 601 C CA . ALA A 1 77 ? 50.022 24.116 -33.214 1.00 55.56 77 ALA A CA 1
ATOM 602 C C . ALA A 1 77 ? 48.747 24.959 -33.350 1.00 55.56 77 ALA A C 1
ATOM 604 O O . ALA A 1 77 ? 48.695 26.127 -32.957 1.00 55.56 77 ALA A O 1
ATOM 605 N N . THR A 1 78 ? 47.697 24.373 -33.925 1.00 54.34 78 THR A N 1
ATOM 606 C CA . THR A 1 78 ? 46.361 24.953 -33.823 1.00 54.34 78 THR A CA 1
ATOM 607 C C . THR A 1 78 ? 45.965 24.844 -32.362 1.00 54.34 78 THR A C 1
ATOM 609 O O . THR A 1 78 ? 45.720 23.755 -31.847 1.00 54.34 78 THR A O 1
ATOM 612 N N . LYS A 1 79 ? 45.976 25.992 -31.684 1.00 49.19 79 LYS A N 1
ATOM 613 C CA . LYS A 1 79 ? 45.506 26.179 -30.316 1.00 49.19 79 LYS A CA 1
ATOM 614 C C . LYS A 1 79 ? 44.161 25.469 -30.140 1.00 49.19 79 LYS A C 1
ATOM 616 O O . LYS A 1 79 ? 43.141 25.922 -30.653 1.00 49.19 79 LYS A O 1
ATOM 621 N N . ILE A 1 80 ? 44.175 24.363 -29.404 1.00 48.19 80 ILE A N 1
ATOM 622 C CA . ILE A 1 80 ? 42.978 23.733 -28.856 1.00 48.19 80 ILE A CA 1
ATOM 623 C C . ILE A 1 80 ? 42.264 24.767 -27.983 1.00 48.19 80 ILE A C 1
ATOM 625 O O . ILE A 1 80 ? 42.794 25.228 -26.971 1.00 48.19 80 ILE A O 1
ATOM 629 N N . THR A 1 81 ? 41.070 25.171 -28.411 1.00 47.56 81 THR A N 1
ATOM 630 C CA . THR A 1 81 ? 40.114 25.886 -27.568 1.00 47.56 81 THR A CA 1
ATOM 631 C C . THR A 1 81 ? 39.827 25.009 -26.355 1.00 47.56 81 THR A C 1
ATOM 633 O O . THR A 1 81 ? 39.356 23.882 -26.490 1.00 47.56 81 THR A O 1
ATOM 636 N N . SER A 1 82 ? 40.161 25.521 -25.174 1.00 46.53 82 SER A N 1
ATOM 637 C CA . SER A 1 82 ? 39.903 24.896 -23.881 1.00 46.53 82 SER A CA 1
ATOM 638 C C . SER A 1 82 ? 38.431 24.501 -23.739 1.00 46.53 82 SER A C 1
ATOM 640 O O . SER A 1 82 ? 37.543 25.348 -23.855 1.00 46.53 82 SER A O 1
ATOM 642 N N . LEU A 1 83 ? 38.197 23.222 -23.451 1.00 52.41 83 LEU A N 1
ATOM 643 C CA . LEU A 1 83 ? 36.938 22.690 -22.936 1.00 52.41 83 LEU A CA 1
ATOM 644 C C . LEU A 1 83 ? 36.596 23.416 -21.615 1.00 52.41 83 LEU A C 1
ATOM 646 O O . LEU A 1 83 ? 37.485 23.522 -20.765 1.00 52.41 83 LEU A O 1
ATOM 650 N N . PRO A 1 84 ? 35.369 23.932 -21.402 1.00 52.38 84 PRO A N 1
ATOM 651 C CA . PRO A 1 84 ? 34.988 24.440 -20.092 1.00 52.38 84 PRO A CA 1
ATOM 652 C C . PRO A 1 84 ? 35.000 23.284 -19.087 1.00 52.38 84 PRO A C 1
ATOM 654 O O . PRO A 1 84 ? 34.373 22.243 -19.289 1.00 52.38 84 PRO A O 1
ATOM 657 N N . ASN A 1 85 ? 35.774 23.477 -18.024 1.00 57.16 85 ASN A N 1
ATOM 658 C CA . ASN A 1 85 ? 35.890 22.580 -16.884 1.00 57.16 85 ASN A CA 1
ATOM 659 C C . ASN A 1 85 ? 34.486 22.329 -16.292 1.00 57.16 85 ASN A C 1
ATOM 661 O O . ASN A 1 85 ? 33.779 23.307 -16.045 1.00 57.16 85 ASN A O 1
ATOM 665 N N . PRO A 1 86 ? 34.052 21.081 -16.030 1.00 55.06 86 PRO A N 1
ATOM 666 C CA . PRO A 1 86 ? 32.876 20.872 -15.200 1.00 55.06 86 PRO A CA 1
ATOM 667 C C . PRO A 1 86 ? 33.204 21.372 -13.790 1.00 55.06 86 PRO A C 1
ATOM 669 O O . PRO A 1 86 ? 34.150 20.901 -13.151 1.00 55.06 86 PRO A O 1
ATOM 672 N N . ASP A 1 87 ? 32.455 22.384 -13.357 1.00 51.00 87 ASP A N 1
ATOM 673 C CA . ASP A 1 87 ? 32.526 22.953 -12.018 1.00 51.00 87 ASP A CA 1
ATOM 674 C C . ASP A 1 87 ? 32.424 21.849 -10.967 1.00 51.00 87 ASP A C 1
ATOM 676 O O . ASP A 1 87 ? 31.575 20.953 -11.018 1.00 51.00 87 ASP A O 1
ATOM 680 N N . SER A 1 88 ? 33.343 21.915 -10.012 1.00 49.31 88 SER A N 1
ATOM 681 C CA . SER A 1 88 ? 33.390 20.999 -8.887 1.00 49.31 88 SER A CA 1
ATOM 682 C C . SER A 1 88 ? 32.167 21.212 -7.996 1.00 49.31 88 SER A C 1
ATOM 684 O O . SER A 1 88 ? 31.838 22.334 -7.619 1.00 49.31 88 SER A O 1
ATOM 686 N N . SER A 1 89 ? 31.521 20.092 -7.670 1.00 55.62 89 SER A N 1
ATOM 687 C CA . SER A 1 89 ? 30.543 19.873 -6.600 1.00 55.62 89 SER A CA 1
ATOM 688 C C . SER A 1 89 ? 30.626 20.887 -5.441 1.00 55.62 89 SER A C 1
ATOM 690 O O . SER A 1 89 ? 31.724 21.103 -4.921 1.00 55.62 89 SER A O 1
ATOM 692 N N . PRO A 1 90 ? 29.504 21.454 -4.947 1.00 55.72 90 PRO A N 1
ATOM 693 C CA . PRO A 1 90 ? 29.540 22.367 -3.808 1.00 55.72 90 PRO A CA 1
ATOM 694 C C . PRO A 1 90 ? 30.020 21.629 -2.550 1.00 55.72 90 PRO A C 1
ATOM 696 O O . PRO A 1 90 ? 29.373 20.702 -2.062 1.00 55.72 90 PRO A O 1
ATOM 699 N N . SER A 1 91 ? 31.176 22.042 -2.030 1.00 56.06 91 SER A N 1
ATOM 700 C CA . SER A 1 91 ? 31.682 21.622 -0.723 1.00 56.06 91 SER A CA 1
ATOM 701 C C . SER A 1 91 ? 30.923 22.373 0.371 1.00 56.06 91 SER A C 1
ATOM 703 O O . SER A 1 91 ? 30.882 23.602 0.367 1.00 56.06 91 SER A O 1
ATOM 705 N N . ALA A 1 92 ? 30.327 21.643 1.315 1.00 56.81 92 ALA A N 1
ATOM 706 C CA . ALA A 1 92 ? 29.630 22.214 2.464 1.00 56.81 92 ALA A CA 1
ATOM 707 C C . ALA A 1 92 ? 30.592 23.026 3.353 1.00 56.81 92 ALA A C 1
ATOM 709 O O . ALA A 1 92 ? 31.658 22.539 3.729 1.00 56.81 92 ALA A O 1
ATOM 710 N N . THR A 1 93 ? 30.209 24.253 3.711 1.00 66.75 93 THR A N 1
ATOM 711 C CA . THR A 1 93 ? 30.913 25.08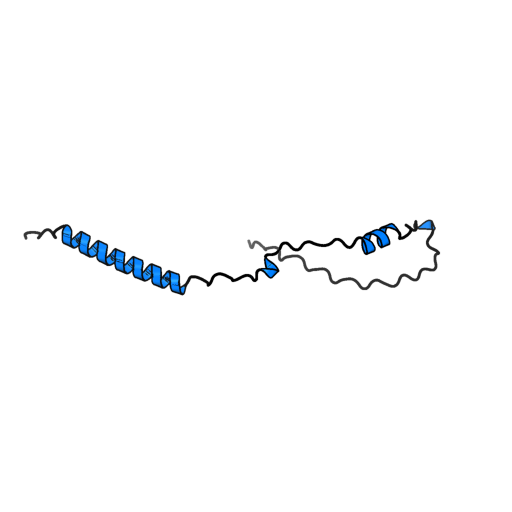1 4.702 1.00 66.75 93 THR A CA 1
ATOM 712 C C . THR A 1 93 ? 30.309 24.836 6.092 1.00 66.75 93 THR A C 1
ATOM 714 O O . THR A 1 93 ? 29.129 25.133 6.276 1.00 66.75 93 THR A O 1
ATOM 717 N N . PRO A 1 94 ? 31.055 24.320 7.087 1.00 53.81 94 PRO A N 1
ATOM 718 C CA . PRO A 1 94 ? 30.636 24.394 8.484 1.00 53.81 94 PRO A CA 1
ATOM 719 C C . PRO A 1 94 ? 30.942 25.795 9.041 1.00 53.81 94 PRO A C 1
ATOM 721 O O . PRO A 1 94 ? 32.063 26.286 8.912 1.00 53.81 94 PRO A O 1
ATOM 724 N N . LEU A 1 95 ? 29.936 26.443 9.634 1.00 57.62 95 LEU A N 1
ATOM 725 C CA . LEU A 1 95 ? 30.052 27.764 10.261 1.00 57.62 95 LEU A CA 1
ATOM 726 C C . LEU A 1 95 ? 30.418 27.609 11.757 1.00 57.62 95 LEU A C 1
ATOM 728 O O . LEU A 1 95 ? 29.759 26.806 12.423 1.00 57.62 95 LEU A O 1
ATOM 732 N N . PRO A 1 96 ? 31.438 28.323 12.279 1.00 58.25 96 PRO A N 1
ATOM 733 C CA . PRO A 1 96 ? 31.696 28.463 13.716 1.00 58.25 96 PRO A CA 1
ATOM 734 C C . PRO A 1 96 ? 30.777 29.490 14.395 1.00 58.25 96 PRO A C 1
ATOM 736 O O . PRO A 1 96 ? 30.342 30.450 13.716 1.00 58.25 96 PRO A O 1
#

Radius of gyration: 36.78 Å; Cα contacts (8 Å, |Δi|>4): 3; chains: 1; bounding box: 84×33×85 Å

Sequence (96 aa):
MKTQKIPNIVIILVLTLITVIMWISLTIYGALTSKPPIVVPKEVSQPITPVLDKDTLNQIESRIFFNDSEIPDNVIATKITSLPNPDSSPSATPLP

Foldseek 3Di:
DDDDDDDVVVVVVVVVVVVVVVVVVVVVVCVVPPDPPPPDPVVVVDPPPPPPDVVVVVVVVPPDDDDPVNDPPPPDPPDDDDDPDDDDDDDDDDDD

Mean predicted aligned error: 20.8 Å

pLDDT: mean 72.66, std 15.46, range [46.53, 97.69]